Protein AF-A0A7S2I3D4-F1 (afdb_monomer_lite)

pLDDT: mean 75.66, std 15.13, range [32.34, 94.5]

Secondary structure (DSSP, 8-state):
---SSSHHHHTSHHHHHHHH---SSPPPTTS-EEEETTEEEEEEEEE-----TT-----EEEEEEEEESSHHHHHHHHHHHHHHHHHHHHHHS----EEEEE-----------S-----EEEEEPPS---GGG---TTHHHHHHHHHTT-

Foldseek 3Di:
DPDPPLPVLCPDLNNVCVVVDDDPDDDDAPDWDDPDVQKTKHKHKDWPPPPDPPDPDTDIDIDIDIDGPDPVVVVVVVVVVVVVSVVVSVVVDPPWDKDWDWDDDDDDDDDDDDDPPTDIDIDTDDPDPDLVPDDDPCSVVVVVVVVVVD

Structure (mmCIF, N/CA/C/O backbone):
data_AF-A0A7S2I3D4-F1
#
_entry.id   AF-A0A7S2I3D4-F1
#
loop_
_atom_site.group_PDB
_atom_site.id
_atom_site.type_symbol
_atom_site.label_atom_id
_atom_site.label_alt_id
_atom_site.label_comp_id
_atom_site.label_asym_id
_atom_site.label_entity_id
_atom_site.label_seq_id
_atom_site.pdbx_PDB_ins_code
_atom_site.Cartn_x
_atom_site.Cartn_y
_atom_site.Cartn_z
_atom_site.occupancy
_atom_site.B_iso_or_equiv
_atom_site.auth_seq_id
_atom_site.auth_comp_id
_atom_site.auth_asym_id
_atom_site.auth_atom_id
_atom_site.pdbx_PDB_model_num
ATOM 1 N N . ASP A 1 1 ? -12.006 22.142 -15.629 1.00 32.34 1 ASP A N 1
ATOM 2 C CA . ASP A 1 1 ? -10.545 22.303 -15.556 1.00 32.34 1 ASP A CA 1
ATOM 3 C C . ASP A 1 1 ? -10.073 21.978 -14.143 1.00 32.34 1 ASP A C 1
ATOM 5 O O . ASP A 1 1 ? -9.648 22.872 -13.429 1.00 32.34 1 ASP A O 1
ATOM 9 N N . ASP A 1 2 ? -10.212 20.712 -13.729 1.00 40.72 2 ASP A N 1
ATOM 10 C CA . ASP A 1 2 ? -9.882 20.206 -12.378 1.00 40.72 2 ASP A CA 1
ATOM 11 C C . ASP A 1 2 ? -8.947 18.978 -12.492 1.00 40.72 2 ASP A C 1
ATOM 13 O O . ASP A 1 2 ? -9.225 17.923 -11.930 1.00 40.72 2 ASP A O 1
ATOM 17 N N . ASP A 1 3 ? -7.872 19.081 -13.282 1.00 40.75 3 ASP A N 1
ATOM 18 C CA . ASP A 1 3 ? -6.946 17.961 -13.564 1.00 40.75 3 ASP A CA 1
ATOM 19 C C . ASP A 1 3 ? -5.536 18.128 -12.941 1.00 40.75 3 ASP A C 1
ATOM 21 O O . ASP A 1 3 ? -4.698 17.245 -13.095 1.00 40.75 3 ASP A O 1
ATOM 25 N N . ASP A 1 4 ? -5.248 19.214 -12.209 1.00 43.34 4 ASP A N 1
ATOM 26 C CA . ASP A 1 4 ? -3.867 19.542 -11.780 1.00 43.34 4 ASP A CA 1
ATOM 27 C C . ASP A 1 4 ? -3.471 19.070 -10.358 1.00 43.34 4 ASP A C 1
ATOM 29 O O . ASP A 1 4 ? -2.295 19.129 -9.999 1.00 43.34 4 ASP A O 1
ATOM 33 N N . ASP A 1 5 ? -4.397 18.554 -9.538 1.00 46.78 5 ASP A N 1
ATOM 34 C CA . ASP A 1 5 ? -4.115 18.199 -8.128 1.00 46.78 5 ASP A CA 1
ATOM 35 C C . ASP A 1 5 ? -3.828 16.695 -7.879 1.00 46.78 5 ASP A C 1
ATOM 37 O O . ASP A 1 5 ? -3.591 16.280 -6.740 1.00 46.78 5 ASP A O 1
ATOM 41 N N . GLU A 1 6 ? -3.811 15.845 -8.916 1.00 50.16 6 GLU A N 1
ATOM 42 C CA . GLU A 1 6 ? -3.609 14.386 -8.769 1.00 50.16 6 GLU A CA 1
ATOM 43 C C . GLU A 1 6 ? -2.135 13.923 -8.838 1.00 50.16 6 GLU A C 1
ATOM 45 O O . GLU A 1 6 ? -1.813 12.790 -8.453 1.00 50.16 6 GLU A O 1
ATOM 50 N N . GLU A 1 7 ? -1.201 14.769 -9.291 1.00 47.41 7 GLU A N 1
ATOM 51 C CA . GLU A 1 7 ? 0.190 14.347 -9.536 1.00 47.41 7 GLU A CA 1
ATOM 52 C C . GLU A 1 7 ? 0.995 14.068 -8.254 1.00 47.41 7 GLU A C 1
ATOM 54 O O . GLU A 1 7 ? 1.845 13.170 -8.233 1.00 47.41 7 GLU A O 1
ATOM 59 N N . GLY A 1 8 ? 0.725 14.807 -7.172 1.00 50.00 8 GLY A N 1
ATOM 60 C CA . GLY A 1 8 ? 1.428 14.649 -5.895 1.00 50.00 8 GLY A CA 1
ATOM 61 C C . GLY A 1 8 ? 1.059 13.356 -5.161 1.00 50.00 8 GLY A C 1
ATOM 62 O O . GLY A 1 8 ? 1.940 12.661 -4.652 1.00 50.00 8 GLY A O 1
ATOM 63 N N . ASP A 1 9 ? -0.231 13.000 -5.161 1.00 56.84 9 ASP A N 1
ATOM 64 C CA . ASP A 1 9 ? -0.735 11.755 -4.562 1.00 56.84 9 ASP A CA 1
ATOM 65 C C . ASP A 1 9 ? -0.182 10.547 -5.335 1.00 56.84 9 ASP A C 1
ATOM 67 O O . ASP A 1 9 ? 0.364 9.623 -4.734 1.00 56.84 9 ASP A O 1
ATOM 71 N N . SER A 1 10 ? -0.181 10.615 -6.672 1.00 59.34 10 SER A N 1
ATOM 72 C CA . SER A 1 10 ? 0.207 9.532 -7.592 1.00 59.34 10 SER A CA 1
ATOM 73 C C . SER A 1 10 ? 1.615 8.953 -7.393 1.00 59.34 10 SER A C 1
ATOM 75 O O . SER A 1 10 ? 1.851 7.794 -7.741 1.00 59.34 10 SER A O 1
ATOM 77 N N . ARG A 1 11 ? 2.562 9.744 -6.870 1.00 63.22 11 ARG A N 1
ATOM 78 C CA . ARG A 1 11 ? 3.946 9.306 -6.600 1.00 63.22 11 ARG A CA 1
ATOM 79 C C . ARG A 1 11 ? 4.148 8.715 -5.205 1.00 63.22 11 ARG A C 1
ATOM 81 O O . ARG A 1 11 ? 5.183 8.094 -4.972 1.00 63.22 11 ARG A O 1
ATOM 88 N N . SER A 1 12 ? 3.210 8.917 -4.283 1.00 74.75 12 SER A N 1
ATOM 89 C CA . SER A 1 12 ? 3.271 8.298 -2.959 1.00 74.75 12 SER A CA 1
ATOM 90 C C . SER A 1 12 ? 2.977 6.797 -3.054 1.00 74.75 12 SER A C 1
ATOM 92 O O . SER A 1 12 ? 2.256 6.358 -3.947 1.00 74.75 12 SER A O 1
ATOM 94 N N . GLU A 1 13 ? 3.488 5.993 -2.120 1.00 73.56 13 GLU A N 1
ATOM 95 C CA . GLU A 1 13 ? 3.187 4.552 -2.067 1.00 73.56 13 GLU A CA 1
ATOM 96 C C . GLU A 1 13 ? 1.668 4.284 -2.018 1.00 73.56 13 GLU A C 1
ATOM 98 O O . GLU A 1 13 ? 1.149 3.400 -2.704 1.00 73.56 13 GLU A O 1
ATOM 103 N N . ALA A 1 14 ? 0.939 5.114 -1.265 1.00 67.44 14 ALA A N 1
ATOM 104 C CA . ALA A 1 14 ? -0.514 5.063 -1.166 1.00 67.44 14 ALA A CA 1
ATOM 105 C C . ALA A 1 14 ? -1.210 5.436 -2.487 1.00 67.44 14 ALA A C 1
ATOM 107 O O . ALA A 1 14 ? -2.179 4.780 -2.875 1.00 67.44 14 ALA A O 1
ATOM 108 N N . GLY A 1 15 ? -0.715 6.441 -3.210 1.00 71.88 15 GLY A N 1
ATOM 109 C CA . GLY A 1 15 ? -1.270 6.822 -4.508 1.00 71.88 15 GLY A CA 1
ATOM 110 C C . GLY A 1 15 ? -0.926 5.843 -5.627 1.00 71.88 15 GLY A C 1
ATOM 111 O O . GLY A 1 15 ? -1.770 5.587 -6.484 1.00 71.88 15 GLY A O 1
ATOM 112 N N . MET A 1 16 ? 0.246 5.199 -5.580 1.00 74.56 16 MET A N 1
ATOM 113 C CA . MET A 1 16 ? 0.583 4.087 -6.477 1.00 74.56 16 MET A CA 1
ATOM 114 C C . MET A 1 16 ? -0.396 2.921 -6.301 1.00 74.56 16 MET A C 1
ATOM 116 O O . MET A 1 16 ? -0.904 2.386 -7.290 1.00 74.56 16 MET A O 1
ATOM 120 N N . LEU A 1 17 ? -0.728 2.570 -5.053 1.00 74.50 17 LEU A N 1
ATOM 121 C CA . LEU A 1 17 ? -1.759 1.570 -4.766 1.00 74.50 17 LEU A CA 1
ATOM 122 C C . LEU A 1 17 ? -3.135 2.014 -5.263 1.00 74.50 17 LEU A C 1
ATOM 124 O O . LEU A 1 17 ? -3.816 1.238 -5.923 1.00 74.50 17 LEU A O 1
ATOM 128 N N . LYS A 1 18 ? -3.539 3.260 -4.998 1.00 73.56 18 LYS A N 1
ATOM 129 C CA . LYS A 1 18 ? -4.833 3.812 -5.432 1.00 73.56 18 LYS A CA 1
ATOM 130 C C . LYS A 1 18 ? -4.988 3.820 -6.958 1.00 73.56 18 LYS A C 1
ATOM 132 O O . LYS A 1 18 ? -6.083 3.575 -7.458 1.00 73.56 18 LYS A O 1
ATOM 137 N N . LYS A 1 19 ? -3.900 4.059 -7.697 1.00 75.81 19 LYS A N 1
ATOM 138 C CA . LYS A 1 19 ? -3.879 4.009 -9.165 1.00 75.81 19 LYS A CA 1
ATOM 139 C C . LYS A 1 19 ? -4.038 2.585 -9.700 1.00 75.81 19 LYS A C 1
ATOM 141 O O . LYS A 1 19 ? -4.770 2.372 -10.664 1.00 75.81 19 LYS A O 1
ATOM 146 N N . ASN A 1 20 ? -3.365 1.616 -9.080 1.00 73.62 20 ASN A N 1
ATOM 147 C CA . ASN A 1 20 ? -3.343 0.229 -9.553 1.00 73.62 20 ASN A CA 1
ATOM 148 C C . ASN A 1 20 ? -4.526 -0.609 -9.035 1.00 73.62 20 ASN A C 1
ATOM 150 O O . ASN A 1 20 ? -4.894 -1.602 -9.660 1.00 73.62 20 ASN A O 1
ATOM 154 N N . TYR A 1 21 ? -5.160 -0.192 -7.936 1.00 72.56 21 TYR A N 1
ATOM 155 C CA . TYR A 1 21 ? -6.267 -0.897 -7.300 1.00 72.56 21 TYR A CA 1
ATOM 156 C C . TYR A 1 21 ? -7.513 -0.019 -7.192 1.00 72.56 21 TYR A C 1
ATOM 158 O O . TYR A 1 21 ? -7.570 0.942 -6.427 1.00 72.56 21 TYR A O 1
ATOM 166 N N . ARG A 1 22 ? -8.581 -0.414 -7.893 1.00 69.69 22 ARG A N 1
ATOM 167 C CA . ARG A 1 22 ? -9.922 0.141 -7.667 1.00 69.69 22 ARG A CA 1
ATOM 168 C C . ARG A 1 22 ? -10.595 -0.647 -6.549 1.00 69.69 22 ARG A C 1
ATOM 170 O O . ARG A 1 22 ? -10.807 -1.851 -6.686 1.00 69.69 22 ARG A O 1
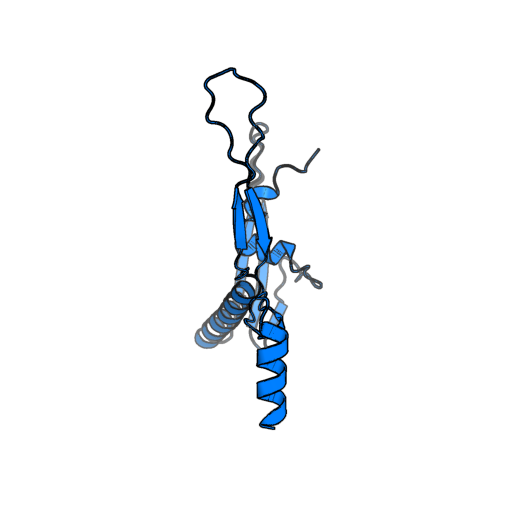ATOM 177 N N . LEU A 1 23 ? -10.960 0.019 -5.451 1.00 66.50 23 LEU A N 1
ATOM 178 C CA . LEU A 1 23 ? -11.757 -0.617 -4.401 1.00 66.50 23 LEU A CA 1
ATOM 179 C C . LEU A 1 23 ? -13.128 -1.002 -4.975 1.00 66.50 23 LEU A C 1
ATOM 181 O O . LEU A 1 23 ? -13.975 -0.143 -5.201 1.00 66.50 23 LEU A O 1
ATOM 185 N N . ALA A 1 24 ? -13.357 -2.299 -5.182 1.00 64.50 24 ALA A N 1
ATOM 186 C CA . ALA A 1 24 ? -14.640 -2.817 -5.664 1.00 64.50 24 ALA A CA 1
ATOM 187 C C . ALA A 1 24 ? -15.775 -2.633 -4.640 1.00 64.50 24 ALA A C 1
ATOM 189 O O . ALA A 1 24 ? -16.951 -2.618 -4.996 1.00 64.50 24 ALA A O 1
ATOM 190 N N . ARG A 1 25 ? -15.424 -2.494 -3.358 1.00 64.56 25 ARG A N 1
ATOM 191 C CA . ARG A 1 25 ? -16.364 -2.302 -2.258 1.00 64.56 25 ARG A CA 1
ATOM 192 C C . ARG A 1 25 ? -15.812 -1.235 -1.323 1.00 64.56 25 ARG A C 1
ATOM 194 O O . ARG A 1 25 ? -14.787 -1.447 -0.680 1.00 64.56 25 ARG A O 1
ATOM 201 N N . SER A 1 26 ? -16.474 -0.085 -1.261 1.00 67.38 26 SER A N 1
ATOM 202 C CA . SER A 1 26 ? -16.192 0.914 -0.235 1.00 67.38 26 SER A CA 1
ATOM 203 C C . SER A 1 26 ? -16.899 0.516 1.060 1.00 67.38 26 SER A C 1
ATOM 205 O O . SER A 1 26 ? -18.062 0.108 1.062 1.00 67.38 26 SER A O 1
ATOM 207 N N . ILE A 1 27 ? -16.173 0.589 2.174 1.00 72.69 27 ILE A N 1
ATOM 208 C CA . ILE A 1 27 ? -16.760 0.375 3.498 1.00 72.69 27 ILE A CA 1
ATOM 209 C C . ILE A 1 27 ? -17.677 1.573 3.801 1.00 72.69 27 ILE A C 1
ATOM 211 O O . ILE A 1 27 ? -17.281 2.708 3.511 1.00 72.69 27 ILE A O 1
ATOM 215 N N . PRO A 1 28 ? -18.883 1.362 4.362 1.00 77.62 28 PRO A N 1
ATOM 216 C CA . PRO A 1 28 ? -19.781 2.457 4.704 1.00 77.62 28 PRO A CA 1
ATOM 217 C C . PRO A 1 28 ? -19.111 3.471 5.640 1.00 77.62 28 PRO A C 1
ATOM 219 O O . PRO A 1 28 ? -18.499 3.100 6.643 1.00 77.62 28 PRO A O 1
ATOM 222 N N . MET A 1 29 ? -19.238 4.758 5.314 1.00 79.62 29 MET A N 1
ATOM 223 C CA . MET A 1 29 ? -18.732 5.838 6.161 1.00 79.62 29 MET A CA 1
ATOM 224 C C . MET A 1 29 ? -19.519 5.900 7.472 1.00 79.62 29 MET A C 1
ATOM 226 O O . MET A 1 29 ? -20.727 5.666 7.491 1.00 79.62 29 MET A O 1
ATOM 230 N N . GLU A 1 30 ? -18.810 6.192 8.563 1.00 85.25 30 GLU A N 1
ATOM 231 C CA . GLU A 1 30 ? -19.370 6.385 9.910 1.00 85.25 30 GLU A CA 1
ATOM 232 C C . GLU A 1 30 ? -20.149 5.184 10.469 1.00 85.25 30 GLU A C 1
ATOM 234 O O . GLU A 1 30 ? -20.974 5.323 11.371 1.00 85.25 30 GLU A O 1
ATOM 239 N N . LYS A 1 31 ? -19.877 3.974 9.966 1.00 89.94 31 LYS A N 1
ATOM 240 C CA . LYS A 1 31 ? -20.472 2.734 10.477 1.00 89.94 31 LYS A CA 1
ATOM 241 C C . LYS A 1 31 ? -19.403 1.709 10.812 1.00 89.94 31 LYS A C 1
ATOM 243 O O . LYS A 1 31 ? -18.495 1.454 10.024 1.00 89.94 31 LYS A O 1
ATOM 248 N N . TRP A 1 32 ? -19.558 1.089 11.978 1.00 90.94 32 TRP A N 1
ATOM 249 C CA . TRP A 1 32 ? -18.751 -0.057 12.374 1.00 90.94 32 TRP A CA 1
ATOM 250 C C . TRP A 1 32 ? -19.072 -1.244 11.469 1.00 90.94 32 TRP A C 1
ATOM 252 O O . TRP A 1 32 ? -20.225 -1.661 11.368 1.00 90.94 32 TRP A O 1
ATOM 262 N N . THR A 1 33 ? -18.046 -1.778 10.819 1.00 90.88 33 THR A N 1
ATOM 263 C CA . THR A 1 33 ? -18.142 -2.946 9.942 1.00 90.88 33 THR A CA 1
ATOM 264 C C . THR A 1 33 ? -17.136 -3.990 10.398 1.00 90.88 33 THR A C 1
ATOM 266 O O . THR A 1 33 ? -15.984 -3.654 10.666 1.00 90.88 33 THR A O 1
ATOM 269 N N . GLU A 1 34 ? -17.559 -5.247 10.486 1.00 91.56 34 GLU A N 1
ATOM 270 C CA . GLU A 1 34 ? -16.657 -6.357 10.791 1.00 91.56 34 GLU A CA 1
ATOM 271 C C . GLU A 1 34 ? -15.818 -6.692 9.551 1.00 91.56 34 GLU A C 1
ATOM 273 O O . GLU A 1 34 ? -16.364 -6.960 8.478 1.00 91.56 34 GLU A O 1
ATOM 278 N N . VAL A 1 35 ? -14.493 -6.621 9.683 1.00 90.25 35 VAL A N 1
ATOM 279 C CA . VAL A 1 35 ? -13.536 -6.870 8.583 1.00 90.25 35 VAL A CA 1
ATOM 280 C C . VAL A 1 35 ? -12.840 -8.222 8.714 1.00 90.25 35 VAL A C 1
ATOM 282 O O . VAL A 1 35 ? -12.439 -8.815 7.718 1.00 90.25 35 VAL A O 1
ATOM 285 N N . GLU A 1 36 ? -12.730 -8.721 9.939 1.00 89.00 36 GLU A N 1
ATOM 286 C CA . GLU A 1 36 ? -12.225 -10.044 10.293 1.00 89.00 36 GLU A CA 1
ATOM 287 C C . GLU A 1 36 ? -12.956 -10.475 11.578 1.00 89.00 36 GLU A C 1
ATOM 289 O O . GLU A 1 36 ? -13.385 -9.585 12.318 1.00 89.00 36 GLU A O 1
ATOM 294 N N . PRO A 1 37 ? -13.147 -11.779 11.867 1.00 90.75 37 PRO A N 1
ATOM 295 C CA . PRO A 1 37 ? -13.906 -12.205 13.040 1.00 90.75 37 PRO A CA 1
ATOM 296 C C . PRO A 1 37 ? -13.418 -11.528 14.322 1.00 90.75 37 PRO A C 1
ATOM 298 O O . PRO A 1 37 ? -12.299 -11.773 14.757 1.00 90.75 37 PRO A O 1
ATOM 301 N N . GLY A 1 38 ? -14.254 -10.681 14.928 1.00 90.88 38 GLY A N 1
ATOM 302 C CA . GLY A 1 38 ? -13.935 -9.925 16.143 1.00 90.88 38 GLY A CA 1
ATOM 303 C C . GLY A 1 38 ? -13.065 -8.670 15.968 1.00 90.88 38 GLY A C 1
ATOM 304 O O . GLY A 1 38 ? -12.689 -8.086 16.985 1.00 90.88 38 GLY A O 1
ATOM 305 N N . ILE A 1 39 ? -12.782 -8.241 14.732 1.00 93.25 39 ILE A N 1
ATOM 306 C CA . ILE A 1 39 ? -12.203 -6.931 14.403 1.00 93.25 39 ILE A CA 1
ATOM 307 C C . ILE A 1 39 ? -13.245 -6.074 13.683 1.00 93.25 39 ILE A C 1
ATOM 309 O O . ILE A 1 39 ? -13.701 -6.386 12.580 1.00 93.25 39 ILE A O 1
ATOM 313 N N . MET A 1 40 ? -13.566 -4.940 14.293 1.00 92.75 40 MET A N 1
ATOM 314 C CA . MET A 1 40 ? -14.442 -3.919 13.742 1.00 92.75 40 MET A CA 1
ATOM 315 C C . MET A 1 40 ? -13.615 -2.745 13.224 1.00 92.75 40 MET A C 1
ATOM 317 O O . MET A 1 40 ? -12.636 -2.323 13.838 1.00 92.75 40 MET A O 1
ATOM 321 N N . TYR A 1 41 ? -14.055 -2.179 12.111 1.00 91.88 41 TYR A N 1
ATOM 322 C CA . TYR A 1 41 ? -13.442 -1.034 11.455 1.00 91.88 41 TYR A CA 1
ATOM 323 C C . TYR A 1 41 ? -14.484 0.064 11.238 1.00 91.88 41 TYR A C 1
ATOM 325 O O . TYR A 1 41 ? -15.628 -0.219 10.876 1.00 91.88 41 TYR A O 1
ATOM 333 N N . MET A 1 42 ? -14.079 1.319 11.409 1.00 91.69 42 MET A N 1
ATOM 334 C CA . MET A 1 42 ? -14.863 2.493 11.038 1.00 91.69 42 MET A CA 1
ATOM 335 C C . MET A 1 42 ? -13.960 3.551 10.404 1.00 91.69 42 MET A C 1
ATOM 337 O O . MET A 1 42 ? -12.856 3.818 10.876 1.00 91.69 42 MET A O 1
ATOM 341 N N . LYS A 1 43 ? -14.472 4.203 9.357 1.00 89.56 43 LYS A N 1
ATOM 342 C CA . LYS A 1 43 ? -13.865 5.385 8.741 1.00 89.56 43 LYS A CA 1
ATOM 343 C C . LYS A 1 43 ? -14.813 6.572 8.882 1.00 89.56 43 LYS A C 1
ATOM 345 O O . LYS A 1 43 ? -15.949 6.496 8.418 1.00 89.56 43 LYS A O 1
ATOM 350 N N . SER A 1 44 ? -14.342 7.665 9.474 1.00 86.19 44 SER A N 1
ATOM 351 C CA . SER A 1 44 ? -15.036 8.958 9.493 1.00 86.19 44 SER A CA 1
ATOM 352 C C . SER A 1 44 ? -14.175 10.002 8.789 1.00 86.19 44 SER A C 1
ATOM 354 O O . SER A 1 44 ? -12.949 9.905 8.733 1.00 86.19 44 SER A O 1
ATOM 356 N N . THR A 1 45 ? -14.824 10.967 8.157 1.00 86.06 45 THR A N 1
ATOM 357 C CA . THR A 1 45 ? -14.173 12.034 7.406 1.00 86.06 45 THR A CA 1
ATOM 358 C C . THR A 1 45 ? -14.764 13.348 7.875 1.00 86.06 45 THR A C 1
ATOM 360 O O . THR A 1 45 ? -15.965 13.551 7.759 1.00 86.06 45 THR A O 1
ATOM 363 N N . LYS A 1 46 ? -13.916 14.234 8.392 1.00 83.50 46 LYS A N 1
ATOM 364 C CA . LYS A 1 46 ? -14.287 15.599 8.758 1.00 83.50 46 LYS A CA 1
ATOM 365 C C . LYS A 1 46 ? -13.639 16.554 7.770 1.00 83.50 46 LYS A C 1
ATOM 367 O O . LYS A 1 46 ? -12.421 16.524 7.598 1.00 83.50 46 LYS A O 1
ATOM 372 N N . GLN A 1 47 ? -14.448 17.368 7.111 1.00 77.31 47 GLN A N 1
ATOM 373 C CA . GLN A 1 47 ? -13.967 18.456 6.269 1.00 77.31 47 GLN A CA 1
ATOM 374 C C . GLN A 1 47 ? -13.990 19.731 7.112 1.00 77.31 47 GLN A C 1
ATOM 376 O O . GLN A 1 47 ? -15.013 20.040 7.723 1.00 77.31 47 GLN A O 1
ATOM 381 N N . ASP A 1 48 ? -12.859 20.430 7.206 1.00 66.12 48 ASP A N 1
ATOM 382 C CA . ASP A 1 48 ? -12.816 21.713 7.908 1.00 66.12 48 ASP A CA 1
ATOM 383 C C . ASP A 1 48 ? -13.515 22.761 7.027 1.00 66.12 48 ASP A C 1
ATOM 385 O O . ASP A 1 48 ? -12.936 23.272 6.068 1.00 66.12 48 ASP A O 1
ATOM 389 N N . GLU A 1 49 ? -14.770 23.088 7.344 1.00 55.47 49 GLU A N 1
ATOM 390 C CA . GLU A 1 49 ? -15.499 24.211 6.743 1.00 55.47 49 GLU A CA 1
ATOM 391 C C . GLU A 1 49 ? -14.987 25.544 7.311 1.00 55.47 49 GLU A C 1
ATOM 393 O O . GLU A 1 49 ? -15.701 26.275 7.998 1.00 55.47 49 GLU A O 1
ATOM 398 N N . ASN A 1 50 ? -13.720 25.883 7.066 1.00 52.09 50 ASN A N 1
ATOM 399 C CA . ASN A 1 50 ? -13.249 27.222 7.389 1.00 52.09 50 ASN A CA 1
ATOM 400 C C . ASN A 1 50 ? -13.690 28.178 6.270 1.00 52.09 50 ASN A C 1
ATOM 402 O O . ASN A 1 50 ? -13.167 28.135 5.157 1.00 52.09 50 ASN A O 1
ATOM 406 N N . GLN A 1 51 ? -14.685 29.021 6.561 1.00 50.06 51 GLN A N 1
ATOM 407 C CA . GLN A 1 51 ? -15.330 29.967 5.639 1.00 50.06 51 GLN A CA 1
ATOM 408 C C . GLN A 1 51 ? -14.435 31.163 5.258 1.00 50.06 51 GLN A C 1
ATOM 410 O O . GLN A 1 51 ? -14.885 32.308 5.287 1.00 50.06 51 GLN A O 1
ATOM 415 N N . ASN A 1 52 ? -13.171 30.941 4.889 1.00 52.88 52 ASN A N 1
ATOM 416 C CA . ASN A 1 52 ? -12.334 31.999 4.331 1.00 52.88 52 ASN A CA 1
ATOM 417 C C . ASN A 1 52 ? -12.129 31.760 2.830 1.00 52.88 52 ASN A C 1
ATOM 419 O O . ASN A 1 52 ? -11.328 30.924 2.418 1.00 52.88 52 ASN A O 1
ATOM 423 N N . LYS A 1 53 ? -12.894 32.494 2.013 1.00 56.78 53 LYS A N 1
ATOM 424 C CA . LYS A 1 53 ? -13.029 32.340 0.548 1.00 56.78 53 LYS A CA 1
ATOM 425 C C . LYS A 1 53 ? -11.749 32.594 -0.271 1.00 56.78 53 LYS A C 1
ATOM 427 O O . LYS A 1 53 ? -11.815 32.579 -1.494 1.00 56.78 53 LYS A O 1
ATOM 432 N N . GLU A 1 54 ? -10.599 32.805 0.364 1.00 58.78 54 GLU A N 1
ATOM 433 C CA . GLU A 1 54 ? -9.323 33.069 -0.318 1.00 58.78 54 GLU A CA 1
ATOM 434 C C . GLU A 1 54 ? -8.355 31.874 -0.328 1.00 58.78 54 GLU A C 1
ATOM 436 O O . GLU A 1 54 ? -7.339 31.911 -1.016 1.00 58.78 54 GLU A O 1
ATOM 441 N N . SER A 1 55 ? -8.658 30.782 0.383 1.00 54.91 55 SER A N 1
ATOM 442 C CA . SER A 1 55 ? -7.785 29.599 0.424 1.00 54.91 55 SER A CA 1
ATOM 443 C C . SER A 1 55 ? -8.299 28.508 -0.522 1.00 54.91 55 SER A C 1
ATOM 445 O O . SER A 1 55 ? -9.318 27.886 -0.243 1.00 54.91 55 SER A O 1
ATOM 447 N N . LYS A 1 56 ? -7.586 28.232 -1.625 1.00 62.91 56 LYS A N 1
ATOM 448 C CA . LYS A 1 56 ? -7.903 27.132 -2.569 1.00 62.91 56 LYS A CA 1
ATOM 449 C C . LYS A 1 56 ? -7.731 25.718 -1.986 1.00 62.91 56 LYS A C 1
ATOM 451 O O . LYS A 1 56 ? -8.060 24.745 -2.649 1.00 62.91 56 LYS A O 1
ATOM 456 N N . PHE A 1 57 ? -7.225 25.586 -0.763 1.00 59.81 57 PHE A N 1
ATOM 457 C CA . PHE A 1 57 ? -6.965 24.290 -0.144 1.00 59.81 57 PHE A CA 1
ATOM 458 C C . PHE A 1 57 ? -8.074 23.922 0.839 1.00 59.81 57 PHE A C 1
ATOM 460 O O . PHE A 1 57 ? -8.220 24.552 1.886 1.00 59.81 57 PHE A O 1
ATOM 467 N N . SER A 1 58 ? -8.831 22.868 0.522 1.00 69.31 58 SER A N 1
ATOM 468 C CA . SER A 1 58 ? -9.737 22.240 1.486 1.00 69.31 58 SER A CA 1
ATOM 469 C C . SER A 1 58 ? -8.958 21.226 2.325 1.00 69.31 58 SER A C 1
ATOM 471 O O . SER A 1 58 ? -8.272 20.356 1.787 1.00 69.31 58 SER A O 1
ATOM 473 N N . LYS A 1 59 ? -9.025 21.344 3.655 1.00 80.00 59 LYS A N 1
ATOM 474 C CA . LYS A 1 59 ? -8.398 20.382 4.564 1.00 80.00 59 LYS A CA 1
ATOM 475 C C . LYS A 1 59 ? -9.411 19.300 4.923 1.00 80.00 59 LYS A C 1
ATOM 477 O O . LYS A 1 59 ? -10.457 19.579 5.508 1.00 80.00 59 LYS A O 1
ATOM 482 N N . GLN A 1 60 ? -9.082 18.058 4.588 1.00 81.12 60 GLN A N 1
ATOM 483 C CA . GLN A 1 60 ? -9.879 16.887 4.930 1.00 81.12 60 GLN A CA 1
ATOM 484 C C . GLN A 1 60 ? -9.125 16.045 5.959 1.00 81.12 60 GLN A C 1
ATOM 486 O O . GLN A 1 60 ? -8.008 15.595 5.715 1.00 81.12 60 GLN A O 1
ATOM 491 N N . THR A 1 61 ? -9.746 15.811 7.112 1.00 84.19 61 THR A N 1
ATOM 492 C CA . THR A 1 61 ? -9.224 14.910 8.140 1.00 84.19 61 THR A CA 1
ATOM 493 C C . THR A 1 61 ? -9.959 13.581 8.050 1.00 84.19 61 THR A C 1
ATOM 495 O O . THR A 1 61 ? -11.170 13.509 8.258 1.00 84.19 61 THR A O 1
ATOM 498 N N . VAL A 1 62 ? -9.227 12.511 7.748 1.00 85.00 62 VAL A N 1
ATOM 499 C CA . VAL A 1 62 ? -9.759 11.145 7.736 1.00 85.00 62 VAL A CA 1
ATOM 500 C C . VAL A 1 62 ? -9.347 10.453 9.028 1.00 85.00 62 VAL A C 1
ATOM 502 O O . VAL A 1 62 ? -8.162 10.279 9.296 1.00 85.00 62 VAL A O 1
ATOM 505 N N . THR A 1 63 ? -10.326 10.037 9.824 1.00 87.75 63 THR A N 1
ATOM 506 C CA . THR A 1 63 ? -10.106 9.243 11.034 1.00 87.75 63 THR A CA 1
ATOM 507 C C . THR A 1 63 ? -10.474 7.793 10.760 1.00 87.75 63 THR A C 1
ATOM 509 O O . THR A 1 63 ? -11.585 7.491 10.318 1.00 87.75 63 THR A O 1
ATOM 512 N N . VAL A 1 64 ? -9.537 6.893 11.044 1.00 88.94 64 VAL A N 1
ATOM 513 C CA . VAL A 1 64 ? -9.747 5.445 11.005 1.00 88.94 64 VAL A CA 1
ATOM 514 C C . VAL A 1 64 ? -9.746 4.925 12.435 1.00 88.94 64 VAL A C 1
ATOM 516 O O . VAL A 1 64 ? -8.843 5.232 13.210 1.00 88.94 64 VAL A O 1
ATOM 519 N N . SER A 1 65 ? -10.763 4.148 12.788 1.00 90.94 65 SER A N 1
ATOM 520 C CA . SER A 1 65 ? -10.910 3.535 14.105 1.00 90.94 65 SER A CA 1
ATOM 521 C C . SER A 1 65 ? -11.025 2.025 13.959 1.00 90.94 65 SER A C 1
ATOM 523 O O . SER A 1 65 ? -11.794 1.529 13.135 1.00 90.94 65 SER A O 1
ATOM 525 N N . ILE A 1 66 ? -10.246 1.304 14.760 1.00 92.56 66 ILE A N 1
ATOM 526 C CA . ILE A 1 66 ? -10.195 -0.157 14.783 1.00 92.56 66 ILE A CA 1
ATOM 527 C C . ILE A 1 66 ? -10.541 -0.595 16.201 1.00 92.56 66 ILE A C 1
ATOM 529 O O . ILE A 1 66 ? -10.036 -0.024 17.167 1.00 92.56 66 ILE A O 1
ATOM 533 N N . LEU A 1 67 ? -11.415 -1.586 16.323 1.00 92.88 67 LEU A N 1
ATOM 534 C CA . LEU A 1 67 ? -11.861 -2.115 17.602 1.00 92.88 67 LEU A CA 1
ATOM 535 C C . LEU A 1 67 ? -11.756 -3.637 17.585 1.00 92.88 67 LEU A C 1
ATOM 537 O O . LEU A 1 67 ? -12.270 -4.290 16.683 1.00 92.88 67 LEU A O 1
ATOM 541 N N . GLY A 1 68 ? -11.095 -4.194 18.596 1.00 92.38 68 GLY A N 1
ATOM 542 C CA . GLY A 1 68 ? -10.953 -5.632 18.801 1.00 92.38 68 GLY A CA 1
ATOM 543 C C . GLY A 1 68 ? -11.229 -6.005 20.253 1.00 92.38 68 GLY A C 1
ATOM 544 O O . GLY A 1 68 ? -11.287 -5.140 21.127 1.00 92.38 68 GLY A O 1
ATOM 545 N N . LYS A 1 69 ? -11.418 -7.302 20.516 1.00 90.31 69 LYS A N 1
ATOM 546 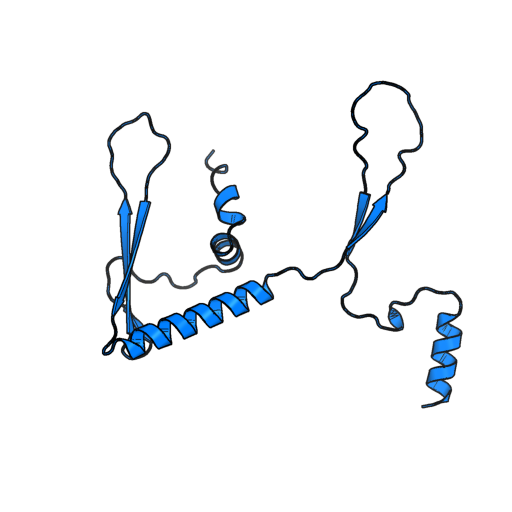C CA . LYS A 1 69 ? -11.695 -7.803 21.876 1.00 90.31 69 LYS A CA 1
ATOM 547 C C . LYS A 1 69 ? -10.496 -7.667 22.815 1.00 90.31 69 LYS A C 1
ATOM 549 O O . LYS A 1 69 ? -10.676 -7.432 24.004 1.00 90.31 69 LYS A O 1
ATOM 554 N N . THR A 1 70 ? -9.290 -7.838 22.284 1.00 92.94 70 THR A N 1
ATOM 555 C CA . THR A 1 70 ? -8.028 -7.691 23.012 1.00 92.94 70 THR A CA 1
ATOM 556 C C . THR A 1 70 ? -7.068 -6.834 22.199 1.00 92.94 70 THR A C 1
ATOM 558 O O . THR A 1 70 ? -7.191 -6.732 20.977 1.00 92.94 70 THR A O 1
ATOM 561 N N . GLN A 1 71 ? -6.096 -6.226 22.876 1.00 92.44 71 GLN A N 1
ATOM 562 C CA . GLN A 1 71 ? -5.065 -5.429 22.217 1.00 92.44 71 GLN A CA 1
ATOM 563 C C . GLN A 1 71 ? -4.238 -6.277 21.239 1.00 92.44 71 GLN A C 1
ATOM 565 O O . GLN A 1 71 ? -4.070 -5.890 20.090 1.00 92.44 71 GLN A O 1
ATOM 570 N N . GLU A 1 72 ? -3.815 -7.474 21.655 1.00 93.62 72 GLU A N 1
ATOM 571 C CA . GLU A 1 72 ? -3.035 -8.402 20.819 1.00 93.62 72 GLU A CA 1
ATOM 572 C C . GLU A 1 72 ? -3.748 -8.758 19.509 1.00 93.62 72 GLU A C 1
ATOM 574 O O . GLU A 1 72 ? -3.121 -8.938 18.465 1.00 93.62 72 GLU A O 1
ATOM 579 N N . MET A 1 73 ? -5.078 -8.836 19.543 1.00 92.94 73 MET A N 1
ATOM 580 C CA . MET A 1 73 ? -5.888 -9.108 18.362 1.00 92.94 73 MET A CA 1
ATOM 581 C C . MET A 1 73 ? -5.848 -7.941 17.370 1.00 92.94 73 MET A C 1
ATOM 583 O O . MET A 1 73 ? -5.729 -8.158 16.168 1.00 92.94 73 MET A O 1
ATOM 587 N N . VAL A 1 74 ? -5.906 -6.703 17.869 1.00 93.19 74 VAL A N 1
ATOM 588 C CA . VAL A 1 74 ? -5.764 -5.503 17.035 1.00 93.19 74 VAL A CA 1
ATOM 589 C C . VAL A 1 74 ? -4.342 -5.408 16.483 1.00 93.19 74 VAL A C 1
ATOM 591 O O . VAL A 1 74 ? -4.173 -5.208 15.283 1.00 93.19 74 VAL A O 1
ATOM 594 N N . ASP A 1 75 ? -3.327 -5.615 17.322 1.00 94.44 75 ASP A N 1
ATOM 595 C CA . ASP A 1 75 ? -1.920 -5.511 16.925 1.00 94.44 75 ASP A CA 1
ATOM 596 C C . ASP A 1 75 ? -1.544 -6.573 15.881 1.00 94.44 75 ASP A C 1
ATOM 598 O O . ASP A 1 75 ? -0.951 -6.248 14.850 1.00 94.44 75 ASP A O 1
ATOM 602 N N . SER A 1 76 ? -1.943 -7.832 16.089 1.00 94.06 76 SER A N 1
ATOM 603 C CA . SER A 1 76 ? -1.720 -8.912 15.114 1.00 94.06 76 SER A CA 1
ATOM 604 C C . SER A 1 76 ? -2.441 -8.653 13.791 1.00 94.06 76 SER A C 1
ATOM 606 O O . SER A 1 76 ? -1.882 -8.906 12.721 1.00 94.06 76 SER A O 1
ATOM 608 N N . TRP A 1 77 ? -3.650 -8.087 13.838 1.00 94.25 77 TRP A N 1
ATOM 609 C CA . TRP A 1 77 ? -4.379 -7.687 12.640 1.00 94.25 77 TRP A CA 1
ATOM 610 C C . TRP A 1 77 ? -3.669 -6.556 11.885 1.00 94.25 77 TRP A C 1
ATOM 612 O O . TRP A 1 77 ? -3.472 -6.658 10.673 1.00 94.25 77 TRP A O 1
ATOM 622 N N . ILE A 1 78 ? -3.214 -5.512 12.586 1.00 93.00 78 ILE A N 1
ATOM 623 C CA . ILE A 1 78 ? -2.453 -4.409 11.981 1.00 93.00 78 ILE A CA 1
ATOM 624 C C . ILE A 1 78 ? -1.170 -4.940 11.336 1.00 93.00 78 ILE A C 1
ATOM 626 O O . ILE A 1 78 ? -0.881 -4.600 10.190 1.00 93.00 78 ILE A O 1
ATOM 630 N N . GLN A 1 79 ? -0.429 -5.813 12.024 1.00 94.50 79 GLN A N 1
ATOM 631 C CA . GLN A 1 79 ? 0.783 -6.433 11.482 1.00 94.50 79 GLN A CA 1
ATOM 632 C C . GLN A 1 79 ? 0.495 -7.250 10.221 1.00 94.50 79 GLN A C 1
ATOM 634 O O . GLN A 1 79 ? 1.225 -7.136 9.239 1.00 94.50 79 GLN A O 1
ATOM 639 N N . LYS A 1 80 ? -0.588 -8.033 10.215 1.00 94.19 80 LYS A N 1
ATOM 640 C CA . LYS A 1 80 ? -1.026 -8.812 9.051 1.00 94.19 80 LYS A CA 1
ATOM 641 C C . LYS A 1 80 ? -1.343 -7.913 7.854 1.00 94.19 80 LYS A C 1
ATOM 643 O O . LYS A 1 80 ? -0.866 -8.177 6.751 1.00 94.19 80 LYS A O 1
ATOM 648 N N . VAL A 1 81 ? -2.124 -6.851 8.060 1.00 91.75 81 VAL A N 1
ATOM 649 C CA . VAL A 1 81 ? -2.486 -5.897 6.997 1.00 91.75 81 VAL A CA 1
ATOM 650 C C . VAL A 1 81 ? -1.253 -5.143 6.496 1.00 91.75 81 VAL A C 1
ATOM 652 O O . VAL A 1 81 ? -1.097 -4.953 5.291 1.00 91.75 81 VAL A O 1
ATOM 655 N N . TYR A 1 82 ? -0.345 -4.762 7.394 1.00 90.56 82 TYR A N 1
ATOM 656 C CA . TYR A 1 82 ? 0.894 -4.079 7.035 1.00 90.56 82 TYR A CA 1
ATOM 657 C C . TYR A 1 82 ? 1.858 -4.981 6.253 1.00 90.56 82 TYR A C 1
ATOM 659 O O . TYR A 1 82 ? 2.421 -4.557 5.249 1.00 90.56 82 TYR A O 1
ATOM 667 N N . ALA A 1 83 ? 2.001 -6.248 6.647 1.00 93.06 83 ALA A N 1
ATOM 668 C CA . ALA A 1 83 ? 2.794 -7.220 5.898 1.00 93.06 83 ALA A CA 1
ATOM 669 C C . ALA A 1 83 ? 2.232 -7.439 4.484 1.00 93.06 83 ALA A C 1
ATOM 671 O O . ALA A 1 83 ? 2.991 -7.466 3.517 1.00 93.06 83 ALA A O 1
ATOM 672 N N . TRP A 1 84 ? 0.903 -7.531 4.352 1.00 91.12 84 TRP A N 1
ATOM 673 C CA . TRP A 1 84 ? 0.245 -7.583 3.045 1.00 91.12 84 TRP A CA 1
ATOM 674 C C . TRP A 1 84 ? 0.543 -6.333 2.205 1.00 91.12 84 TRP A C 1
ATOM 676 O O . TRP A 1 84 ? 0.902 -6.461 1.037 1.00 91.12 84 TRP A O 1
ATOM 686 N N . TYR A 1 85 ? 0.457 -5.142 2.805 1.00 87.38 85 TYR A N 1
ATOM 687 C CA . TYR A 1 85 ? 0.777 -3.874 2.145 1.00 87.38 85 TYR A CA 1
ATOM 688 C C . TYR A 1 85 ? 2.217 -3.849 1.613 1.00 87.38 85 TYR A C 1
ATOM 690 O O . TYR A 1 85 ? 2.432 -3.497 0.455 1.00 87.38 85 TYR A O 1
ATOM 698 N N . LEU A 1 86 ? 3.197 -4.277 2.418 1.00 88.00 86 LEU A N 1
ATOM 699 C CA . LEU A 1 86 ? 4.602 -4.334 2.004 1.00 88.00 86 LEU A CA 1
ATOM 700 C C . LEU A 1 86 ? 4.833 -5.306 0.842 1.00 88.00 86 LEU A C 1
ATOM 702 O O . LEU A 1 86 ? 5.542 -4.968 -0.106 1.00 88.00 86 LEU A O 1
ATOM 706 N N . GLU A 1 87 ? 4.234 -6.497 0.889 1.00 88.81 87 GLU A N 1
ATOM 707 C CA . GLU A 1 87 ? 4.349 -7.463 -0.210 1.00 88.81 87 GLU A CA 1
ATOM 708 C C . GLU A 1 87 ? 3.724 -6.908 -1.495 1.00 88.81 87 GLU A C 1
ATOM 710 O O . GLU A 1 87 ? 4.250 -7.115 -2.588 1.00 88.81 87 GLU A O 1
ATOM 715 N N . GLU A 1 88 ? 2.632 -6.154 -1.376 1.00 86.69 88 GLU A N 1
ATOM 716 C CA . GLU A 1 88 ? 1.974 -5.533 -2.520 1.00 86.69 88 GLU A CA 1
ATOM 717 C C . GLU A 1 88 ? 2.808 -4.399 -3.126 1.00 86.69 88 GLU A C 1
ATOM 719 O O . GLU A 1 88 ? 2.977 -4.338 -4.344 1.00 86.69 88 GLU A O 1
ATOM 724 N N . LEU A 1 89 ? 3.432 -3.559 -2.295 1.00 84.31 89 LEU A N 1
ATOM 725 C CA . LEU A 1 89 ? 4.410 -2.577 -2.769 1.00 84.31 89 LEU A CA 1
ATOM 726 C C . LEU A 1 89 ? 5.583 -3.239 -3.491 1.00 84.31 89 LEU A C 1
ATOM 728 O O . LEU A 1 89 ? 6.010 -2.757 -4.541 1.00 84.31 89 LEU A O 1
ATOM 732 N N . ARG A 1 90 ? 6.076 -4.364 -2.967 1.00 83.38 90 ARG A N 1
ATOM 733 C CA . ARG A 1 90 ? 7.187 -5.105 -3.569 1.00 83.38 90 ARG A CA 1
ATOM 734 C C . ARG A 1 90 ? 6.843 -5.618 -4.967 1.00 83.38 90 ARG A C 1
ATOM 736 O O . ARG A 1 90 ? 7.678 -5.534 -5.858 1.00 83.38 90 ARG A O 1
ATOM 743 N N . LYS A 1 91 ? 5.614 -6.098 -5.190 1.00 81.44 91 LYS A N 1
ATOM 744 C CA . LYS A 1 91 ? 5.150 -6.523 -6.527 1.00 81.44 91 LYS A CA 1
ATOM 745 C C . LYS A 1 91 ? 5.063 -5.371 -7.522 1.00 81.44 91 LYS A C 1
ATOM 747 O O . LYS A 1 91 ? 5.231 -5.586 -8.719 1.00 81.44 91 LYS A O 1
ATOM 752 N N . MET A 1 92 ? 4.763 -4.168 -7.042 1.00 78.38 92 MET A N 1
ATOM 753 C CA . MET A 1 92 ? 4.652 -2.979 -7.887 1.00 78.38 92 MET A CA 1
ATOM 754 C C . MET A 1 92 ? 5.998 -2.311 -8.175 1.00 78.38 92 MET A C 1
ATOM 756 O O . MET A 1 92 ? 6.064 -1.438 -9.042 1.00 78.38 92 MET A O 1
ATOM 760 N N . GLN A 1 93 ? 7.063 -2.682 -7.461 1.00 76.62 93 GLN A N 1
ATOM 761 C CA . GLN A 1 93 ? 8.384 -2.122 -7.697 1.00 76.62 93 GLN A CA 1
ATOM 762 C C . GLN A 1 93 ? 8.925 -2.613 -9.048 1.00 76.62 93 GLN A C 1
ATOM 764 O O . GLN A 1 93 ? 9.112 -3.809 -9.269 1.00 76.62 93 GLN A O 1
ATOM 769 N N . ASP A 1 94 ? 9.182 -1.679 -9.970 1.00 72.19 94 ASP A N 1
ATOM 770 C CA . ASP A 1 94 ? 9.801 -2.009 -11.253 1.00 72.19 94 ASP A CA 1
ATOM 771 C C . ASP A 1 94 ? 11.289 -2.324 -11.045 1.00 72.19 94 ASP A C 1
ATOM 773 O O . ASP A 1 94 ? 12.116 -1.425 -10.891 1.00 72.19 94 ASP A O 1
ATOM 777 N N . HIS A 1 95 ? 11.634 -3.610 -11.046 1.00 72.12 95 HIS A N 1
ATOM 778 C CA . HIS A 1 95 ? 13.023 -4.078 -11.013 1.00 72.12 95 HIS A CA 1
ATOM 779 C C . HIS A 1 95 ? 13.658 -4.178 -12.407 1.00 72.12 95 HIS A C 1
ATOM 781 O O . HIS A 1 95 ? 14.784 -4.666 -12.541 1.00 72.12 95 HIS A O 1
ATOM 787 N N . SER A 1 96 ? 12.966 -3.709 -13.450 1.00 80.06 96 SER A N 1
ATOM 788 C CA . SER A 1 96 ? 13.474 -3.775 -14.814 1.00 80.06 96 SER A CA 1
ATOM 789 C C . SER A 1 96 ? 14.776 -3.000 -14.950 1.00 80.06 96 SER A C 1
ATOM 791 O O . SER A 1 96 ? 14.905 -1.839 -14.556 1.00 80.06 96 SER A O 1
ATOM 793 N N . ARG A 1 97 ? 15.755 -3.639 -15.582 1.00 82.38 97 ARG A N 1
ATOM 794 C CA . ARG A 1 97 ? 17.020 -2.994 -15.930 1.00 82.38 97 ARG A CA 1
ATOM 795 C C . ARG A 1 97 ? 16.883 -2.336 -17.295 1.00 82.38 97 ARG A C 1
ATOM 797 O O . ARG A 1 97 ? 16.220 -2.867 -18.182 1.00 82.38 97 ARG A O 1
ATOM 804 N N . TYR A 1 98 ? 17.551 -1.207 -17.485 1.00 86.44 98 TYR A N 1
ATOM 805 C CA . TYR A 1 98 ? 17.518 -0.473 -18.746 1.00 86.44 98 TYR A CA 1
ATOM 806 C C . TYR A 1 98 ? 18.938 -0.202 -19.238 1.00 86.44 98 TYR A C 1
ATOM 808 O O . TYR A 1 98 ? 19.813 0.160 -18.453 1.00 86.44 98 TYR A O 1
ATOM 816 N N . MET A 1 99 ? 19.157 -0.368 -20.541 1.00 84.69 99 MET A N 1
ATOM 817 C CA . MET A 1 99 ? 20.369 0.077 -21.225 1.00 84.69 99 MET A CA 1
ATOM 818 C C . MET A 1 99 ? 20.079 1.406 -21.925 1.00 84.69 99 MET A C 1
ATOM 820 O O . MET A 1 99 ? 19.049 1.544 -22.592 1.00 84.69 99 MET A O 1
ATOM 824 N N . TYR A 1 100 ? 20.975 2.376 -21.742 1.00 88.25 100 TYR A N 1
ATOM 825 C CA . TYR A 1 100 ? 20.881 3.699 -22.347 1.00 88.25 100 TYR A CA 1
ATOM 826 C C . TYR A 1 100 ? 21.965 3.872 -23.404 1.00 88.25 100 TYR A C 1
ATOM 828 O O . TYR A 1 100 ? 23.153 3.758 -23.110 1.00 88.25 100 TYR A O 1
ATOM 836 N N . GLU A 1 101 ? 21.548 4.191 -24.623 1.00 88.19 101 GLU A N 1
ATOM 837 C CA . GLU A 1 101 ? 22.443 4.463 -25.744 1.00 88.19 101 GLU A CA 1
ATOM 838 C C . GLU A 1 101 ? 22.366 5.949 -26.098 1.00 88.19 101 GLU A C 1
ATOM 840 O O . GLU A 1 101 ? 21.276 6.483 -26.328 1.00 88.19 101 GLU A O 1
ATOM 845 N N . LEU A 1 102 ? 23.512 6.633 -26.118 1.00 89.94 102 LEU A N 1
ATOM 846 C CA . LEU A 1 102 ? 23.576 8.046 -26.483 1.00 89.94 102 LEU A CA 1
ATOM 847 C C . LEU A 1 102 ? 23.260 8.206 -27.972 1.00 89.94 102 LEU A C 1
ATOM 849 O O . LEU A 1 102 ? 23.954 7.657 -28.826 1.00 89.94 102 LEU A O 1
ATOM 853 N N . VAL A 1 103 ? 22.252 9.015 -28.293 1.00 84.31 103 VAL A N 1
ATOM 854 C CA . VAL A 1 103 ? 21.965 9.379 -29.680 1.00 84.31 103 VAL A CA 1
ATOM 855 C C . VAL A 1 103 ? 22.856 10.556 -30.046 1.00 84.31 103 VAL A C 1
ATOM 857 O O . VAL A 1 103 ? 22.608 11.688 -29.631 1.00 84.31 103 VAL A O 1
ATOM 860 N N . ALA A 1 104 ? 23.904 10.296 -30.826 1.00 75.94 104 ALA A N 1
ATOM 861 C CA . ALA A 1 104 ? 24.704 11.362 -31.407 1.00 75.94 104 ALA A CA 1
ATOM 862 C C . ALA A 1 104 ? 23.822 12.177 -32.367 1.00 75.94 104 ALA A C 1
ATOM 864 O O . ALA A 1 104 ? 23.414 11.682 -33.419 1.00 75.94 104 ALA A O 1
ATOM 865 N N . LYS A 1 105 ? 23.515 13.433 -32.016 1.00 65.62 105 LYS A N 1
ATOM 866 C CA . LYS A 1 105 ? 22.983 14.389 -32.993 1.00 65.62 105 LYS A CA 1
ATOM 867 C C . LYS A 1 105 ? 24.083 14.601 -34.032 1.00 65.62 105 LYS A C 1
ATOM 869 O O . LYS A 1 105 ? 25.163 15.083 -33.695 1.00 65.62 105 LYS A O 1
ATOM 874 N N . SER A 1 106 ? 23.829 14.195 -35.276 1.00 55.78 106 SER A N 1
ATOM 875 C CA . SER A 1 106 ? 24.724 14.475 -36.397 1.00 55.78 106 SER A CA 1
ATOM 876 C C . SER A 1 106 ? 24.996 15.974 -36.422 1.00 55.78 106 SER A C 1
ATOM 878 O O . SER A 1 106 ? 24.063 16.772 -36.511 1.00 55.78 106 SER A O 1
ATOM 880 N N . SER A 1 107 ? 26.264 16.343 -36.284 1.00 55.50 107 SER A N 1
ATOM 881 C CA . SER A 1 107 ? 26.758 17.713 -36.246 1.00 55.50 107 SER A CA 1
ATOM 882 C C . SER A 1 107 ? 26.304 18.498 -37.478 1.00 55.50 107 SER A C 1
ATOM 884 O O . SER A 1 107 ? 26.950 18.458 -38.524 1.00 55.50 107 SER A O 1
ATOM 886 N N . ALA A 1 108 ? 25.190 19.212 -37.362 1.00 52.31 108 ALA A N 1
ATOM 887 C CA . ALA A 1 108 ? 24.723 20.142 -38.377 1.00 52.31 108 ALA A CA 1
ATOM 888 C C . ALA A 1 108 ? 23.964 21.301 -37.725 1.00 52.31 108 ALA A C 1
ATOM 890 O O . ALA A 1 108 ? 22.762 21.452 -37.918 1.00 52.31 108 ALA A O 1
ATOM 891 N N . LYS A 1 109 ? 24.698 22.097 -36.938 1.00 44.75 109 LYS A N 1
ATOM 892 C CA . LYS A 1 109 ? 24.747 23.574 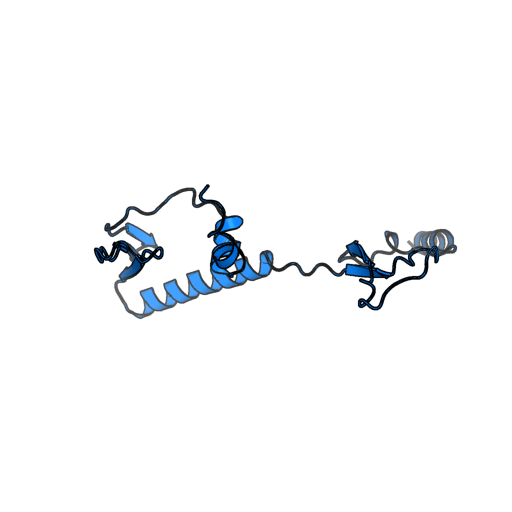-36.951 1.00 44.75 109 LYS A CA 1
ATOM 893 C C . LYS A 1 109 ? 25.237 24.080 -35.593 1.00 44.75 109 LYS A C 1
ATOM 895 O O . LYS A 1 109 ? 24.699 23.713 -34.555 1.00 44.75 109 LYS A O 1
ATOM 900 N N . LYS A 1 110 ? 26.297 24.891 -35.645 1.00 52.75 110 LYS A N 1
ATOM 901 C CA . LYS A 1 110 ? 26.683 25.818 -34.581 1.00 52.75 110 LYS A CA 1
ATOM 902 C C . LYS A 1 110 ? 25.512 26.771 -34.354 1.00 52.75 110 LYS A C 1
ATOM 904 O O . LYS A 1 110 ? 25.028 27.330 -35.333 1.00 52.75 110 LYS A O 1
ATOM 909 N N . ASP A 1 111 ? 25.040 26.8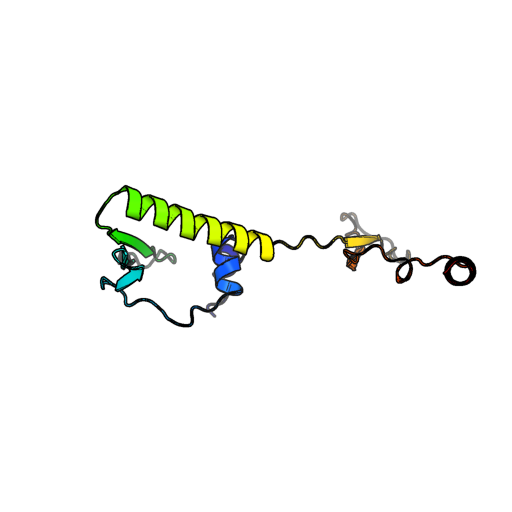82 -33.125 1.00 46.38 111 ASP A N 1
ATOM 910 C CA . ASP A 1 111 ? 25.140 28.111 -32.338 1.00 46.38 111 ASP A CA 1
ATOM 911 C C . ASP A 1 111 ? 24.441 27.918 -30.984 1.00 46.38 111 ASP A C 1
ATOM 913 O O . ASP A 1 111 ? 23.480 27.160 -30.862 1.00 46.38 111 ASP A O 1
ATOM 917 N N . ASP A 1 112 ? 24.981 28.647 -30.015 1.00 43.44 112 ASP A N 1
ATOM 918 C CA . ASP A 1 112 ? 24.500 28.963 -28.672 1.00 43.44 112 ASP A CA 1
ATOM 919 C C . ASP A 1 112 ? 24.760 28.018 -27.485 1.00 43.44 112 ASP A C 1
ATOM 921 O O . ASP A 1 112 ? 24.471 26.820 -27.479 1.00 43.44 112 ASP A O 1
ATOM 925 N N . ASP A 1 113 ? 25.333 28.658 -26.461 1.00 48.84 113 ASP A N 1
ATOM 926 C CA . ASP A 1 113 ? 25.637 28.190 -25.113 1.00 48.84 113 ASP A CA 1
ATOM 927 C C . ASP A 1 113 ? 24.348 27.881 -24.340 1.00 48.84 113 ASP A C 1
ATOM 929 O O . ASP A 1 113 ? 23.888 28.657 -23.503 1.00 48.84 113 ASP A O 1
ATOM 933 N N . ASP A 1 114 ? 23.782 26.704 -24.574 1.00 49.62 114 ASP A N 1
ATOM 934 C CA . ASP A 1 114 ? 22.925 26.059 -23.587 1.00 49.62 114 ASP A CA 1
ATOM 935 C C . ASP A 1 114 ? 23.283 24.577 -23.527 1.00 49.62 114 ASP A C 1
ATOM 937 O O . ASP A 1 114 ? 23.624 23.962 -24.542 1.00 49.62 114 ASP A O 1
ATOM 941 N N . ALA A 1 115 ? 23.315 24.009 -22.325 1.00 54.75 115 ALA A N 1
ATOM 942 C CA . ALA A 1 115 ? 23.842 22.677 -22.057 1.00 54.75 115 ALA A CA 1
ATOM 943 C C . ALA A 1 115 ? 23.130 21.625 -22.923 1.00 54.75 115 ALA A C 1
ATOM 945 O O . ALA A 1 115 ? 22.078 21.118 -22.552 1.00 54.75 115 ALA A O 1
ATOM 946 N N . SER A 1 116 ? 23.710 21.317 -24.092 1.00 59.84 116 SER A N 1
ATOM 947 C CA . SER A 1 116 ? 23.099 20.464 -25.116 1.00 59.84 116 SER A CA 1
ATOM 948 C C . SER A 1 116 ? 22.479 19.206 -24.504 1.00 59.84 116 SER A C 1
ATOM 950 O O . SER A 1 116 ? 23.180 18.302 -24.040 1.00 59.84 116 SER A O 1
ATOM 952 N N . GLU A 1 117 ? 21.146 19.182 -24.476 1.00 68.56 117 GLU A N 1
ATOM 953 C CA . GLU A 1 117 ? 20.359 18.127 -23.853 1.00 68.56 117 GLU A CA 1
ATOM 954 C C . GLU A 1 117 ? 20.687 16.799 -24.546 1.00 68.56 117 GLU A C 1
ATOM 956 O O . GLU A 1 117 ? 20.352 16.560 -25.716 1.00 68.56 117 GLU A O 1
ATOM 961 N N . ARG A 1 118 ? 21.455 15.957 -23.848 1.00 77.69 118 ARG A N 1
ATOM 962 C CA . ARG A 1 118 ? 21.892 14.657 -24.354 1.00 77.69 118 ARG A CA 1
ATOM 963 C C . ARG A 1 118 ? 20.679 13.743 -24.414 1.00 77.69 118 ARG A C 1
ATOM 965 O O . ARG A 1 118 ? 20.140 13.343 -23.388 1.00 77.69 118 ARG A O 1
ATOM 972 N N . THR A 1 119 ? 20.262 13.391 -25.623 1.00 83.31 119 THR A N 1
ATOM 973 C CA . THR A 1 119 ? 19.155 12.459 -25.842 1.00 83.31 119 THR A CA 1
ATOM 974 C C . THR A 1 119 ? 19.655 11.017 -25.830 1.00 83.31 119 THR A C 1
ATOM 976 O O . THR A 1 119 ? 20.624 10.690 -26.521 1.00 83.31 119 THR A O 1
ATOM 979 N N . TYR A 1 120 ? 18.968 10.144 -25.093 1.00 86.88 120 TYR A N 1
ATOM 980 C CA . TYR A 1 120 ? 19.297 8.722 -24.982 1.00 86.88 120 TYR A CA 1
ATOM 981 C C . TYR A 1 120 ? 18.132 7.849 -25.456 1.00 86.88 120 TYR A C 1
ATOM 983 O O . TYR A 1 120 ? 16.972 8.137 -25.161 1.00 86.88 120 TYR A O 1
ATOM 991 N N . ARG A 1 121 ? 18.434 6.744 -26.147 1.00 88.81 121 ARG A N 1
ATOM 992 C CA . ARG A 1 121 ? 17.475 5.649 -26.359 1.00 88.81 121 ARG A CA 1
ATOM 993 C C . ARG A 1 121 ? 17.487 4.739 -25.140 1.00 88.81 121 ARG A C 1
ATOM 995 O O . ARG A 1 121 ? 18.559 4.395 -24.649 1.00 88.81 121 ARG A O 1
ATOM 1002 N N . ARG A 1 122 ? 16.302 4.348 -24.666 1.00 88.19 122 ARG A N 1
ATOM 1003 C CA . ARG A 1 122 ? 16.121 3.469 -23.505 1.00 88.19 122 ARG A CA 1
ATOM 1004 C C . ARG A 1 122 ? 15.612 2.106 -23.960 1.00 88.19 122 ARG A C 1
ATOM 1006 O O . ARG A 1 122 ? 14.489 2.010 -24.448 1.00 88.19 122 ARG A O 1
ATOM 1013 N N . TYR A 1 123 ? 16.403 1.060 -23.740 1.00 83.81 123 TYR A N 1
ATOM 1014 C CA . TYR A 1 123 ? 16.031 -0.323 -24.044 1.00 83.81 123 TYR A CA 1
ATOM 1015 C C . TYR A 1 123 ? 15.815 -1.103 -22.746 1.00 83.81 123 TYR A C 1
ATOM 1017 O O . TYR A 1 123 ? 16.700 -1.143 -21.891 1.00 83.81 123 TYR A O 1
ATOM 1025 N N . LYS A 1 124 ? 14.635 -1.714 -22.587 1.00 83.12 124 LYS A N 1
ATOM 1026 C CA . LYS A 1 124 ? 14.321 -2.583 -21.446 1.00 83.12 124 LYS A CA 1
ATOM 1027 C C . LYS A 1 124 ? 15.088 -3.897 -21.593 1.00 83.12 124 LYS A C 1
ATOM 1029 O O . LYS A 1 124 ? 14.971 -4.564 -22.617 1.00 83.12 124 LYS A O 1
ATOM 1034 N N . LEU A 1 125 ? 15.872 -4.256 -20.585 1.00 79.56 125 LEU A N 1
ATOM 1035 C CA . LEU A 1 125 ? 16.574 -5.534 -20.523 1.00 79.56 125 LEU A CA 1
ATOM 1036 C C . LEU A 1 125 ? 15.639 -6.594 -19.932 1.00 79.56 125 LEU A C 1
ATOM 1038 O O . LEU A 1 125 ? 14.871 -6.296 -19.019 1.00 79.56 125 LEU A O 1
ATOM 1042 N N . SER A 1 126 ? 15.714 -7.827 -20.436 1.00 75.88 126 SER A N 1
ATOM 1043 C CA . SER A 1 126 ? 15.025 -8.958 -19.813 1.00 75.88 126 SER A CA 1
ATOM 1044 C C . SER A 1 126 ? 15.655 -9.294 -18.459 1.00 75.88 126 SER A C 1
ATOM 1046 O O . SER A 1 126 ? 16.856 -9.086 -18.227 1.00 75.88 126 SER A O 1
ATOM 1048 N N . ASP A 1 127 ? 14.849 -9.835 -17.551 1.00 67.94 127 ASP A N 1
ATOM 1049 C CA . ASP A 1 127 ? 15.345 -10.333 -16.266 1.00 67.94 127 ASP A CA 1
ATOM 1050 C C . ASP A 1 127 ? 16.134 -11.632 -16.450 1.00 67.94 127 ASP A C 1
ATOM 1052 O O . ASP A 1 127 ? 17.202 -11.811 -15.857 1.00 67.94 127 ASP A O 1
ATOM 1056 N N . GLU A 1 128 ? 15.683 -12.481 -17.372 1.00 68.75 128 GLU A N 1
ATOM 1057 C CA . GLU A 1 128 ? 16.319 -13.755 -17.677 1.00 68.75 128 GLU A CA 1
ATOM 1058 C C . GLU A 1 128 ? 17.484 -13.584 -18.660 1.00 68.75 128 GLU A C 1
ATOM 1060 O O . GLU A 1 128 ? 17.329 -13.084 -19.779 1.00 68.75 128 GLU A O 1
ATOM 1065 N N . LYS A 1 129 ? 18.670 -14.039 -18.242 1.00 67.38 129 LYS A N 1
ATOM 1066 C CA . LYS A 1 129 ? 19.821 -14.269 -19.122 1.00 67.38 129 LYS A CA 1
ATOM 1067 C C . LYS A 1 129 ? 19.739 -15.702 -19.644 1.00 67.38 129 LYS A C 1
ATOM 1069 O O . LYS A 1 129 ? 20.327 -16.605 -19.060 1.00 67.38 129 LYS A O 1
ATOM 1074 N N . THR A 1 130 ? 18.992 -15.917 -20.719 1.00 65.81 130 THR A N 1
ATOM 1075 C CA . THR A 1 130 ? 18.968 -17.210 -21.419 1.00 65.81 130 THR A CA 1
ATOM 1076 C C . THR A 1 130 ? 19.961 -17.206 -22.579 1.00 65.81 130 THR A C 1
ATOM 1078 O O . THR A 1 130 ? 20.281 -16.151 -23.134 1.00 65.81 130 THR A O 1
ATOM 1081 N N . PHE A 1 131 ? 20.427 -18.387 -23.001 1.00 65.69 131 PHE A N 1
ATOM 1082 C CA . PHE A 1 131 ? 21.252 -18.518 -24.210 1.00 65.69 131 PHE A CA 1
ATOM 1083 C C . PHE A 1 131 ? 20.533 -17.984 -25.460 1.00 65.69 131 PHE A C 1
ATOM 1085 O O . PHE A 1 131 ? 21.182 -17.499 -26.384 1.00 65.69 131 PHE A O 1
ATOM 1092 N N . ALA A 1 132 ? 19.194 -17.967 -25.463 1.00 64.62 132 ALA A N 1
ATOM 1093 C CA . ALA A 1 132 ? 18.395 -17.359 -26.523 1.00 64.62 132 ALA A CA 1
ATOM 1094 C C . ALA A 1 132 ? 18.622 -15.840 -26.652 1.00 64.62 132 ALA A C 1
ATOM 1096 O O . ALA A 1 132 ? 18.544 -15.320 -27.764 1.00 64.62 132 ALA A O 1
ATOM 1097 N N . SER A 1 133 ? 18.980 -15.149 -25.566 1.00 62.44 133 SER A N 1
ATOM 1098 C CA . SER A 1 133 ? 19.252 -13.705 -25.552 1.00 62.44 133 SER A CA 1
ATOM 1099 C C . SER A 1 133 ? 20.711 -13.339 -25.875 1.00 62.44 133 SER A C 1
ATOM 1101 O O . SER A 1 133 ? 21.065 -12.158 -25.844 1.00 62.44 133 SER A O 1
ATOM 1103 N N . LEU A 1 134 ? 21.580 -14.313 -26.165 1.00 69.75 134 LEU A N 1
ATOM 1104 C CA . LEU A 1 134 ? 22.948 -14.043 -26.604 1.00 69.75 134 LEU A CA 1
ATOM 1105 C C . LEU A 1 134 ? 22.960 -13.689 -28.096 1.00 69.75 134 LEU A C 1
ATOM 1107 O O . LEU A 1 134 ? 22.373 -14.401 -28.914 1.00 69.75 134 LEU A O 1
ATOM 1111 N N . PHE A 1 135 ? 23.648 -12.601 -28.442 1.00 69.50 135 PHE A N 1
ATOM 1112 C CA . PHE A 1 135 ? 23.841 -12.141 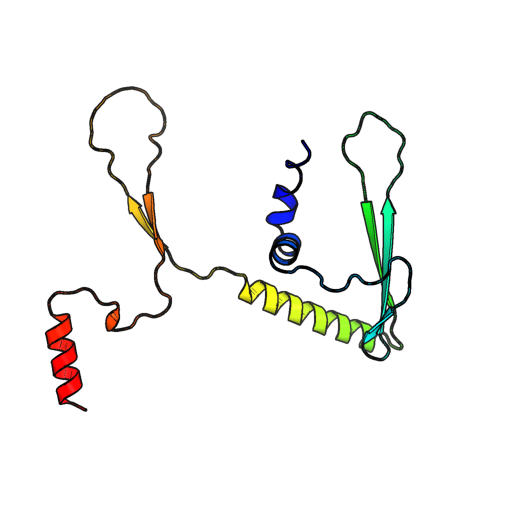-29.818 1.00 69.50 135 PHE A CA 1
ATOM 1113 C C . PHE A 1 135 ? 25.340 -12.085 -30.119 1.00 69.50 135 PHE A C 1
ATOM 1115 O O . PHE A 1 135 ? 25.970 -11.036 -30.015 1.00 69.50 135 PHE A O 1
ATOM 1122 N N . PHE A 1 136 ? 25.920 -13.236 -30.454 1.00 79.50 136 PHE A N 1
ATOM 1123 C CA . PHE A 1 136 ? 27.269 -13.325 -31.010 1.00 79.50 136 PHE A CA 1
ATOM 1124 C C . PHE A 1 136 ? 27.275 -14.328 -32.176 1.00 79.50 136 PHE A C 1
ATOM 1126 O O . PHE A 1 136 ? 26.453 -15.249 -32.175 1.00 79.50 136 PHE A O 1
ATOM 1133 N N . PRO A 1 137 ? 28.158 -14.161 -33.180 1.00 78.31 137 PRO A N 1
ATOM 1134 C CA . PRO A 1 137 ? 28.103 -14.930 -34.429 1.00 78.31 137 PRO A CA 1
ATOM 1135 C C . PRO A 1 137 ? 28.157 -16.454 -34.252 1.00 78.31 137 PRO A C 1
ATOM 1137 O O . PRO A 1 137 ? 27.574 -17.193 -35.035 1.00 78.31 137 PRO A O 1
ATOM 1140 N N . GLU A 1 138 ? 28.831 -16.928 -33.207 1.00 81.56 138 GLU A N 1
ATOM 1141 C CA . GLU A 1 138 ? 29.096 -18.353 -32.961 1.00 81.56 138 GLU A CA 1
ATOM 1142 C C . GLU A 1 138 ? 28.009 -19.043 -32.116 1.00 81.56 138 GLU A C 1
ATOM 1144 O O . GLU A 1 138 ? 28.151 -20.209 -31.751 1.00 81.56 138 GLU A O 1
ATOM 1149 N N . LYS A 1 139 ? 26.912 -18.344 -31.797 1.00 83.50 139 LYS A N 1
ATOM 1150 C CA . LYS A 1 139 ? 25.827 -18.854 -30.946 1.00 83.50 139 LYS A CA 1
ATOM 1151 C C . LYS A 1 139 ? 25.251 -20.178 -31.449 1.00 83.50 139 LYS A C 1
ATOM 1153 O O . LYS A 1 139 ? 25.124 -21.114 -30.667 1.00 83.50 139 LYS A O 1
ATOM 1158 N N . GLU A 1 140 ? 24.908 -20.251 -32.734 1.00 81.94 140 GLU A N 1
ATOM 1159 C CA . GLU A 1 140 ? 24.312 -21.452 -33.339 1.00 81.94 140 GLU A CA 1
ATOM 1160 C C . GLU A 1 140 ? 25.266 -22.650 -33.253 1.00 81.94 140 GLU A C 1
ATOM 1162 O O . GLU A 1 140 ? 24.858 -23.766 -32.936 1.00 81.94 140 GLU A O 1
ATOM 1167 N N . THR A 1 141 ? 26.564 -22.406 -33.449 1.00 83.69 141 THR A N 1
ATOM 1168 C CA . THR A 1 141 ? 27.609 -23.423 -33.299 1.00 83.69 141 THR A CA 1
ATOM 1169 C C . THR A 1 141 ? 27.681 -23.937 -31.862 1.00 83.69 141 THR A C 1
ATOM 1171 O O . THR A 1 141 ? 27.760 -25.144 -31.647 1.00 83.69 141 THR A O 1
ATOM 1174 N N . LEU A 1 142 ? 27.617 -23.042 -30.871 1.00 82.69 142 LEU A N 1
ATOM 1175 C CA . LEU A 1 142 ? 27.655 -23.410 -29.454 1.00 82.69 142 LEU A CA 1
ATOM 1176 C C . LEU A 1 142 ? 26.402 -24.192 -29.024 1.00 82.69 142 LEU A C 1
ATOM 1178 O O . LEU A 1 142 ? 26.514 -25.177 -28.296 1.00 82.69 142 LEU A O 1
ATOM 1182 N N . LEU A 1 143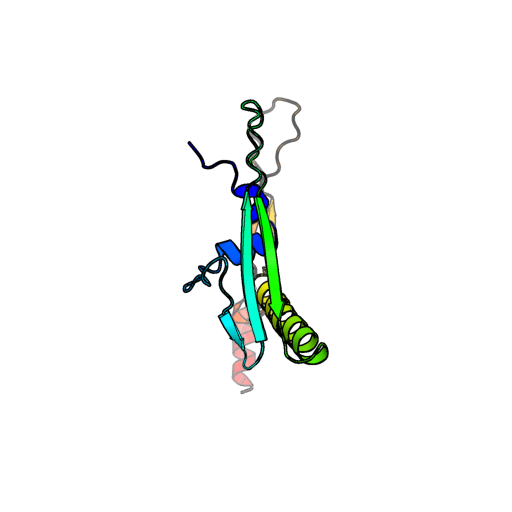 ? 25.218 -23.780 -29.493 1.00 82.56 143 LEU A N 1
ATOM 1183 C CA . LEU A 1 143 ? 23.954 -24.474 -29.223 1.00 82.56 143 LEU A CA 1
ATOM 1184 C C . LEU A 1 143 ? 23.949 -25.888 -29.809 1.00 82.56 143 LEU A C 1
ATOM 1186 O O . LEU A 1 143 ? 23.496 -26.814 -29.144 1.00 82.56 143 LEU A O 1
ATOM 1190 N N . LYS A 1 144 ? 24.509 -26.065 -31.011 1.00 85.00 144 LYS A N 1
ATOM 1191 C CA . LYS A 1 144 ? 24.645 -27.379 -31.646 1.00 85.00 144 LYS A CA 1
ATOM 1192 C C . LYS A 1 144 ? 25.557 -28.322 -30.857 1.00 85.00 144 LYS A C 1
ATOM 1194 O O . LYS A 1 144 ? 25.225 -29.484 -30.673 1.00 85.00 144 LYS A O 1
ATOM 1199 N N . ILE A 1 145 ? 26.689 -27.822 -30.358 1.00 85.44 145 ILE A N 1
ATOM 1200 C CA . ILE A 1 145 ? 27.590 -28.630 -29.524 1.00 85.44 145 ILE A CA 1
ATOM 1201 C C . ILE A 1 145 ? 26.859 -29.090 -28.262 1.00 85.44 145 ILE A C 1
ATOM 1203 O O . ILE A 1 145 ? 26.966 -30.250 -27.893 1.00 85.44 145 ILE A O 1
ATOM 1207 N N . LEU A 1 146 ? 26.094 -28.203 -27.619 1.00 82.12 146 LEU A N 1
ATOM 1208 C CA . LEU A 1 146 ? 25.321 -28.554 -26.428 1.00 82.12 146 LEU A CA 1
ATOM 1209 C C . LEU A 1 146 ? 24.252 -29.619 -26.710 1.00 82.12 146 LEU A C 1
ATOM 1211 O O . LEU A 1 146 ? 24.095 -30.510 -25.883 1.00 82.12 146 LEU A O 1
ATOM 1215 N N . SER A 1 147 ? 23.565 -29.569 -27.860 1.00 81.25 147 SER A N 1
ATOM 1216 C CA . SER A 1 147 ? 22.584 -30.603 -28.229 1.00 81.25 147 SER A CA 1
ATOM 1217 C C . SER A 1 147 ? 23.210 -31.966 -28.516 1.00 81.25 147 SER A C 1
ATOM 1219 O O . SER A 1 147 ? 22.546 -32.978 -28.354 1.00 81.25 147 SER A O 1
ATOM 1221 N N . ASP A 1 148 ? 24.478 -32.007 -28.932 1.00 86.88 148 ASP A N 1
ATOM 1222 C CA . ASP A 1 148 ? 25.184 -33.264 -29.213 1.00 86.88 148 ASP A CA 1
ATOM 1223 C C . ASP A 1 148 ? 25.603 -34.014 -27.923 1.00 86.88 148 ASP A C 1
ATOM 1225 O O . ASP A 1 148 ? 26.033 -35.166 -27.997 1.00 86.88 148 ASP A O 1
ATOM 1229 N N . PHE A 1 149 ? 25.507 -33.374 -26.747 1.00 80.81 149 PHE A N 1
ATOM 1230 C CA . PHE A 1 149 ? 25.836 -33.955 -25.433 1.00 80.81 149 PHE A CA 1
ATOM 1231 C C . PHE A 1 149 ? 24.612 -34.397 -24.611 1.00 80.81 149 PHE A C 1
ATOM 1233 O O . PHE A 1 149 ? 24.796 -34.907 -23.502 1.00 80.81 149 PHE A O 1
ATOM 1240 N N . GLU A 1 150 ? 23.398 -34.182 -25.121 1.00 57.75 150 GLU A N 1
ATOM 1241 C CA . GLU A 1 150 ? 22.135 -34.646 -24.525 1.00 57.75 150 GLU A CA 1
ATOM 1242 C C . GLU A 1 150 ? 21.759 -36.042 -25.052 1.00 57.75 150 GLU A C 1
ATOM 1244 O O . GLU A 1 150 ? 21.356 -36.890 -24.222 1.00 57.75 150 GLU A O 1
#

Radius of gyration: 27.4 Å; chains: 1; bounding box: 50×68×61 Å

Sequence (150 aa):
DDDDDEEGDSRSEAGMLKKNYRLARSIPMEKWTEVEPGIMYMKSTKQDENQNKESKFSKQTVTVSILGKTQEMVDSWIQKVYAWYLEELRKMQDHSRYMYELVAKSSAKKDDDDASERTYRRYKLSDEKTFASLFFPEKETLLKILSDFE

Organism: NCBI:txid1333877